Protein AF-A0A4U9DBJ5-F1 (afdb_monomer_lite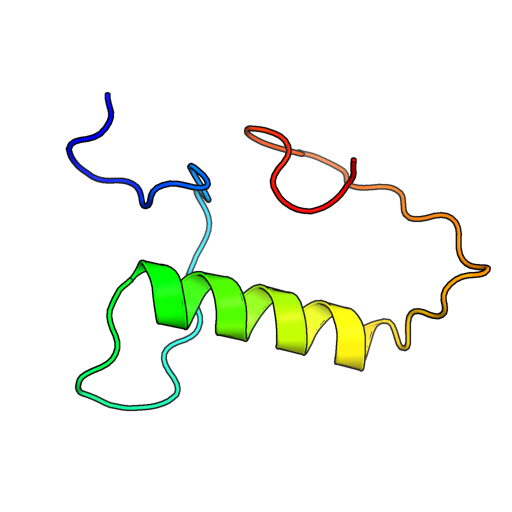)

Radius of gyration: 12.35 Å; chains: 1; bounding box: 29×17×33 Å

Foldseek 3Di:
DPPPADPLRPPDDFQDPDDPDDSVRSNVVVLVVVCVVVVDDPPDDDDDDCCPSPNNHD

Structure (mmCIF, N/CA/C/O backbone):
data_AF-A0A4U9DBJ5-F1
#
_entry.id   AF-A0A4U9DBJ5-F1
#
loop_
_atom_site.group_PDB
_atom_site.id
_atom_site.type_symbol
_atom_site.label_atom_id
_atom_site.label_alt_id
_atom_site.label_comp_id
_atom_site.label_asym_id
_atom_site.label_entity_id
_atom_site.label_seq_id
_atom_site.pdbx_PDB_ins_code
_atom_site.Cartn_x
_atom_site.Cartn_y
_atom_site.Cartn_z
_atom_site.occupancy
_atom_site.B_iso_or_equiv
_atom_site.auth_seq_id
_atom_site.auth_comp_id
_atom_site.auth_asym_id
_atom_site.auth_atom_id
_atom_site.pdbx_PDB_model_num
ATOM 1 N N . MET A 1 1 ? 16.682 3.739 -8.956 1.00 51.72 1 MET A N 1
ATOM 2 C CA . MET A 1 1 ? 15.825 2.806 -8.189 1.00 51.72 1 MET A CA 1
ATOM 3 C C . MET A 1 1 ? 14.324 2.980 -8.472 1.00 51.72 1 MET A C 1
ATOM 5 O O . MET A 1 1 ? 13.542 2.294 -7.840 1.00 51.72 1 MET A O 1
ATOM 9 N N . ALA A 1 2 ? 13.912 3.832 -9.426 1.00 56.06 2 ALA A N 1
ATOM 10 C CA . ALA A 1 2 ? 12.501 4.092 -9.760 1.00 56.06 2 ALA A CA 1
ATOM 11 C C . ALA A 1 2 ? 12.017 3.367 -11.037 1.00 56.06 2 ALA A C 1
ATOM 13 O O . ALA A 1 2 ? 10.979 3.694 -11.587 1.00 56.06 2 ALA A O 1
ATOM 14 N N . HIS A 1 3 ? 12.788 2.409 -11.565 1.00 61.47 3 HIS A N 1
ATOM 15 C CA . HIS A 1 3 ? 12.477 1.759 -12.852 1.00 61.47 3 HIS A CA 1
ATOM 16 C C . HIS A 1 3 ? 11.523 0.561 -12.740 1.00 61.47 3 HIS A C 1
ATOM 18 O O . HIS A 1 3 ? 11.211 -0.061 -13.749 1.00 61.47 3 HIS A O 1
ATOM 24 N N . PHE A 1 4 ? 11.121 0.201 -11.521 1.00 67.75 4 PHE A N 1
ATOM 25 C CA . PHE A 1 4 ? 10.376 -1.026 -11.224 1.00 67.75 4 PHE A CA 1
ATOM 26 C C . PHE A 1 4 ? 9.192 -0.793 -10.264 1.00 67.75 4 PHE A C 1
ATOM 28 O O . PHE A 1 4 ? 8.225 -1.546 -10.312 1.00 67.75 4 PHE A O 1
ATOM 35 N N . LEU A 1 5 ? 9.253 0.241 -9.421 1.00 77.06 5 LEU A N 1
ATOM 36 C CA . LEU A 1 5 ? 8.184 0.599 -8.487 1.00 77.06 5 LEU A CA 1
ATOM 37 C C . LEU A 1 5 ? 7.339 1.747 -9.036 1.00 77.06 5 LEU A C 1
ATOM 39 O O . LEU A 1 5 ? 7.801 2.509 -9.886 1.00 77.06 5 LEU A O 1
ATOM 43 N N . ASP A 1 6 ? 6.118 1.860 -8.526 1.00 77.00 6 ASP A N 1
ATOM 44 C CA . ASP A 1 6 ? 5.257 3.017 -8.732 1.00 77.00 6 ASP A CA 1
ATOM 45 C C . ASP A 1 6 ? 5.751 4.247 -7.944 1.00 77.00 6 ASP A C 1
ATOM 47 O O . ASP A 1 6 ? 6.713 4.176 -7.175 1.00 77.00 6 ASP A O 1
ATOM 51 N N . GLU A 1 7 ? 5.100 5.391 -8.165 1.00 78.38 7 GLU A N 1
ATOM 52 C CA . GLU A 1 7 ? 5.502 6.688 -7.604 1.00 78.38 7 GLU A CA 1
ATOM 53 C C . GLU A 1 7 ? 5.445 6.733 -6.068 1.00 78.38 7 GLU A C 1
ATOM 55 O O . GLU A 1 7 ? 6.234 7.458 -5.464 1.00 78.38 7 GLU A O 1
ATOM 60 N N . GLU A 1 8 ? 4.594 5.919 -5.431 1.00 75.94 8 GLU A N 1
ATOM 61 C CA . GLU A 1 8 ? 4.498 5.809 -3.965 1.00 75.94 8 GLU A CA 1
ATOM 62 C C . GLU A 1 8 ? 5.505 4.797 -3.385 1.00 75.94 8 GLU A C 1
ATOM 64 O O . GLU A 1 8 ? 5.563 4.579 -2.175 1.00 75.94 8 GLU A O 1
ATOM 69 N N . LEU A 1 9 ? 6.329 4.176 -4.242 1.00 80.56 9 LEU A N 1
ATOM 70 C CA . LEU A 1 9 ? 7.332 3.171 -3.878 1.00 80.56 9 LEU A CA 1
ATOM 71 C C . LEU A 1 9 ? 6.741 2.000 -3.073 1.00 80.56 9 LEU A C 1
ATOM 73 O O . LEU A 1 9 ? 7.413 1.399 -2.226 1.00 80.56 9 LEU A O 1
ATOM 77 N N . LEU A 1 10 ? 5.485 1.640 -3.357 1.00 78.69 10 LEU A N 1
ATOM 78 C CA . LEU A 1 10 ? 4.783 0.554 -2.688 1.00 78.69 10 LEU A CA 1
ATOM 79 C C . LEU A 1 10 ? 5.391 -0.795 -3.086 1.00 78.69 10 LEU A C 1
ATOM 81 O O . LEU A 1 10 ? 5.058 -1.403 -4.101 1.00 78.69 10 LEU A O 1
ATOM 85 N N . TYR A 1 11 ? 6.275 -1.313 -2.233 1.00 86.81 11 TYR A N 1
ATOM 86 C CA . TYR A 1 11 ? 6.954 -2.588 -2.463 1.00 86.81 11 TYR A CA 1
ATOM 87 C C . TYR A 1 11 ? 6.236 -3.770 -1.797 1.00 86.81 11 TYR A C 1
ATOM 89 O O . TYR A 1 11 ? 6.772 -4.489 -0.957 1.00 86.81 11 TYR A O 1
ATOM 97 N N . SER A 1 12 ? 4.977 -3.958 -2.180 1.00 84.25 12 SER A N 1
ATOM 98 C CA . SER A 1 12 ? 4.145 -5.114 -1.829 1.00 84.25 12 SER A CA 1
ATOM 99 C C . SER A 1 12 ? 3.196 -5.439 -2.984 1.00 84.25 12 SER A C 1
ATOM 101 O O . SER A 1 12 ? 3.080 -4.659 -3.931 1.00 84.25 12 SER A O 1
ATOM 103 N N . SER A 1 13 ? 2.536 -6.601 -2.939 1.00 89.88 13 SER A N 1
ATOM 104 C CA . SER A 1 13 ? 1.628 -7.035 -4.009 1.00 89.88 13 SER A CA 1
ATOM 105 C C . SER A 1 13 ? 0.505 -6.022 -4.228 1.00 89.88 13 SER A C 1
ATOM 107 O O . SER A 1 13 ? -0.224 -5.729 -3.283 1.00 89.88 13 SER A O 1
ATOM 109 N N . ALA A 1 14 ? 0.338 -5.541 -5.457 1.00 91.75 14 ALA A N 1
ATOM 110 C CA . ALA A 1 14 ? -0.803 -4.721 -5.856 1.00 91.75 14 ALA A CA 1
ATOM 111 C C . ALA A 1 14 ? -2.095 -5.558 -5.984 1.00 91.75 14 ALA A C 1
ATOM 113 O O . ALA A 1 14 ? -2.040 -6.788 -6.067 1.00 91.75 14 ALA A O 1
ATOM 114 N N . LEU A 1 15 ? -3.255 -4.894 -6.029 1.00 93.62 15 LEU A N 1
ATOM 115 C CA . LEU A 1 15 ? -4.561 -5.519 -6.257 1.00 93.62 15 LEU A CA 1
ATOM 116 C C . LEU A 1 15 ? -5.125 -5.074 -7.613 1.00 93.62 15 LEU A C 1
ATOM 118 O O . LEU A 1 15 ? -5.634 -3.965 -7.734 1.00 93.62 15 LEU A O 1
ATOM 122 N N . PHE A 1 16 ? -5.068 -5.951 -8.615 1.00 93.88 16 PHE A N 1
ATOM 123 C CA . PHE A 1 16 ? -5.661 -5.701 -9.932 1.00 93.88 16 PHE A CA 1
ATOM 124 C C . PHE A 1 16 ? -7.139 -6.102 -9.925 1.00 93.88 16 PHE A C 1
ATOM 126 O O . PHE A 1 16 ? -7.470 -7.256 -9.651 1.00 93.88 16 PHE A O 1
ATOM 133 N N . THR A 1 17 ? -8.030 -5.157 -10.217 1.00 93.12 17 THR A N 1
ATOM 134 C CA . THR A 1 17 ? -9.484 -5.380 -10.307 1.00 93.12 17 THR A CA 1
ATOM 135 C C . THR A 1 17 ? -10.019 -5.301 -11.739 1.00 93.12 17 THR A C 1
ATOM 137 O O . THR A 1 17 ? -11.198 -5.570 -11.959 1.00 93.12 17 THR A O 1
ATOM 140 N N . ALA A 1 18 ? -9.158 -4.977 -12.711 1.00 93.44 18 ALA A N 1
ATOM 141 C CA . ALA A 1 18 ? -9.435 -5.015 -14.145 1.00 93.44 18 ALA A CA 1
ATOM 142 C C . ALA A 1 18 ? -8.149 -5.293 -14.947 1.00 93.44 18 ALA A C 1
ATOM 144 O O . ALA A 1 18 ? -7.050 -4.998 -14.475 1.00 93.44 18 ALA A O 1
ATOM 145 N N . ASP A 1 19 ? -8.297 -5.829 -16.163 1.00 88.94 19 ASP A N 1
ATOM 146 C CA . ASP A 1 19 ? -7.180 -6.329 -16.984 1.00 88.94 19 ASP A CA 1
ATOM 147 C C . ASP A 1 19 ? -6.205 -5.234 -17.460 1.00 88.94 19 ASP A C 1
ATOM 149 O O . ASP A 1 19 ? -5.018 -5.496 -17.635 1.00 88.94 19 ASP A O 1
ATOM 153 N N . GLU A 1 20 ? -6.681 -4.000 -17.646 1.00 92.56 20 GLU A N 1
ATOM 154 C CA . GLU A 1 20 ? -5.898 -2.883 -18.208 1.00 92.56 20 GLU A CA 1
ATOM 155 C C . GLU A 1 20 ? -5.426 -1.874 -17.144 1.00 92.56 20 GLU A C 1
ATOM 157 O O . GLU A 1 20 ? -5.027 -0.757 -17.470 1.00 92.56 20 GLU A O 1
ATOM 162 N N . GLN A 1 21 ? -5.466 -2.242 -15.859 1.00 93.69 21 GLN A N 1
ATOM 163 C CA . GLN A 1 21 ? -5.024 -1.357 -14.779 1.00 93.69 21 GLN A CA 1
ATOM 164 C C . GLN A 1 21 ? -3.509 -1.169 -14.755 1.00 93.69 21 GLN A C 1
ATOM 166 O O . GLN A 1 21 ? -2.730 -2.124 -14.813 1.00 93.69 21 GLN A O 1
ATOM 171 N N . SER A 1 22 ? -3.085 0.079 -14.570 1.00 93.06 22 SER A N 1
ATOM 172 C CA . SER A 1 22 ? -1.694 0.389 -14.260 1.00 93.06 22 SER A CA 1
ATOM 173 C C . SER A 1 22 ? -1.309 -0.115 -12.864 1.00 93.06 22 SER A C 1
ATOM 175 O O . SER A 1 22 ? -2.149 -0.261 -11.973 1.00 93.06 22 SER A O 1
ATOM 177 N N . LEU A 1 23 ? -0.006 -0.326 -12.639 1.00 89.81 23 LEU A N 1
ATOM 178 C CA . LEU A 1 23 ? 0.509 -0.727 -11.325 1.00 89.81 23 LEU A CA 1
ATOM 179 C C . LEU A 1 23 ? 0.104 0.270 -10.228 1.00 89.81 23 LEU A C 1
ATOM 181 O O . LEU A 1 23 ? -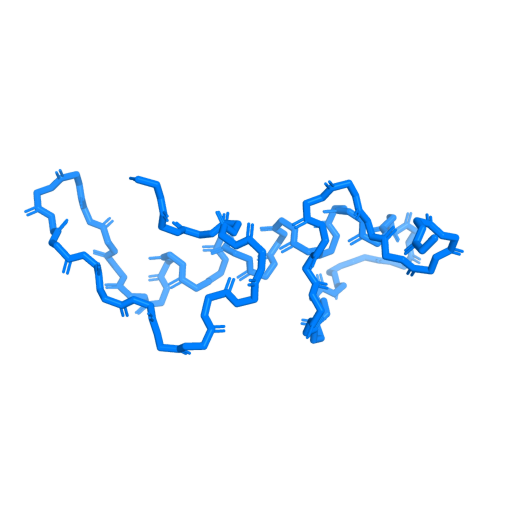0.326 -0.149 -9.159 1.00 89.81 23 LEU A O 1
ATOM 185 N N . ALA A 1 24 ? 0.189 1.574 -10.503 1.00 89.69 24 ALA A N 1
ATOM 186 C CA . ALA A 1 24 ? -0.174 2.615 -9.544 1.00 89.69 24 ALA A CA 1
ATOM 187 C C . ALA A 1 24 ? -1.666 2.564 -9.165 1.00 89.69 24 ALA A C 1
ATOM 189 O O . ALA A 1 24 ? -2.027 2.720 -8.000 1.00 89.69 24 ALA A O 1
ATOM 190 N N . GLU A 1 25 ? -2.554 2.306 -10.128 1.00 91.56 25 GLU A N 1
ATOM 191 C CA . GLU A 1 25 ? -3.984 2.127 -9.850 1.00 91.56 25 GLU A CA 1
ATOM 192 C C . GLU A 1 25 ? -4.244 0.873 -9.018 1.00 91.56 25 GLU A C 1
ATOM 194 O O . GLU A 1 25 ? -4.995 0.932 -8.045 1.00 91.56 25 GLU A O 1
ATOM 199 N N . ALA A 1 26 ? -3.582 -0.236 -9.348 1.00 93.00 26 ALA A N 1
ATOM 200 C CA . ALA A 1 26 ? -3.696 -1.484 -8.601 1.00 93.00 26 ALA A CA 1
ATOM 201 C C . ALA A 1 26 ? -3.148 -1.357 -7.163 1.00 93.00 26 ALA A C 1
ATOM 203 O O . ALA A 1 26 ? -3.675 -1.962 -6.223 1.00 93.00 26 ALA A O 1
ATOM 204 N N . GLN A 1 27 ? -2.107 -0.546 -6.954 1.00 91.88 27 GLN A N 1
ATOM 205 C CA . GLN A 1 27 ? -1.594 -0.229 -5.622 1.00 91.88 27 GLN A CA 1
ATOM 206 C C . GLN A 1 27 ? -2.594 0.606 -4.812 1.00 91.88 27 GLN A C 1
ATOM 208 O O . GLN A 1 27 ? -2.895 0.257 -3.669 1.00 91.88 27 GLN A O 1
ATOM 213 N N . ARG A 1 28 ? -3.202 1.637 -5.410 1.00 90.81 28 ARG A N 1
ATOM 214 C CA . ARG A 1 28 ? -4.265 2.419 -4.753 1.00 90.81 28 ARG A CA 1
ATOM 215 C C . ARG A 1 28 ? -5.497 1.578 -4.431 1.00 90.81 28 ARG A C 1
ATOM 217 O O . ARG A 1 28 ? -6.055 1.708 -3.344 1.00 90.81 28 ARG A O 1
ATOM 224 N N . ALA A 1 29 ? -5.899 0.678 -5.329 1.00 93.06 29 ALA A N 1
ATOM 225 C CA . ALA A 1 29 ? -7.020 -0.234 -5.101 1.00 93.06 29 ALA A CA 1
ATOM 226 C C . ALA A 1 29 ? -6.783 -1.136 -3.877 1.00 93.06 29 ALA A C 1
ATOM 228 O O . ALA A 1 29 ? -7.686 -1.333 -3.062 1.00 93.06 29 ALA A O 1
ATOM 229 N N . LYS A 1 30 ? -5.552 -1.629 -3.700 1.00 92.25 30 LYS A N 1
ATOM 230 C CA . LYS A 1 30 ? -5.145 -2.374 -2.501 1.00 92.25 30 LYS A CA 1
ATOM 231 C C . LYS A 1 30 ? -5.295 -1.529 -1.234 1.00 92.25 30 LYS A C 1
ATOM 233 O O . LYS A 1 30 ? -5.827 -2.025 -0.244 1.00 92.25 30 LYS A O 1
ATOM 238 N N . MET A 1 31 ? -4.841 -0.275 -1.253 1.00 90.06 31 MET A N 1
ATOM 239 C CA . MET A 1 31 ? -4.920 0.611 -0.083 1.00 90.06 31 MET A CA 1
ATOM 240 C C . MET A 1 31 ? -6.364 0.943 0.283 1.00 90.06 31 MET A C 1
ATOM 242 O O . MET A 1 31 ? -6.747 0.775 1.438 1.00 90.06 31 MET A O 1
ATOM 246 N N . ALA A 1 32 ? -7.199 1.282 -0.702 1.00 89.44 32 ALA A N 1
ATOM 247 C CA . ALA A 1 32 ? -8.629 1.493 -0.487 1.00 89.44 32 ALA A CA 1
ATOM 248 C C . ALA A 1 32 ? -9.292 0.260 0.145 1.00 89.44 32 ALA A C 1
ATOM 250 O O . ALA A 1 32 ? -10.020 0.376 1.132 1.00 89.44 32 ALA A O 1
ATOM 251 N N . ARG A 1 33 ? -8.968 -0.938 -0.359 1.00 91.94 33 ARG A N 1
ATOM 252 C CA . ARG A 1 33 ? -9.497 -2.191 0.181 1.00 91.94 33 ARG A CA 1
ATOM 253 C C . ARG A 1 33 ? -9.075 -2.438 1.631 1.00 91.94 33 ARG A C 1
ATOM 255 O O . ARG A 1 33 ? -9.887 -2.933 2.411 1.00 91.94 33 ARG A O 1
ATOM 262 N N . LEU A 1 34 ? -7.841 -2.097 2.002 1.00 89.50 34 LEU A N 1
ATOM 263 C CA . LEU A 1 34 ? -7.373 -2.199 3.387 1.00 89.50 34 LEU A CA 1
ATOM 264 C C . LEU A 1 34 ? -8.103 -1.212 4.303 1.00 89.50 34 LEU A C 1
ATOM 266 O O . LEU A 1 34 ? -8.554 -1.614 5.373 1.00 89.50 34 LEU A O 1
ATOM 270 N N . CYS A 1 35 ? -8.296 0.036 3.873 1.00 88.06 35 CYS A N 1
ATOM 271 C CA . CYS A 1 35 ? -9.061 1.026 4.635 1.00 88.06 35 CYS A CA 1
ATOM 272 C C . CYS A 1 35 ? -10.507 0.571 4.882 1.00 88.06 35 CYS A C 1
ATOM 274 O O . CYS A 1 35 ? -11.003 0.688 6.002 1.00 88.06 35 CYS A O 1
ATOM 276 N N . GLU A 1 36 ? -11.164 -0.006 3.871 1.00 88.94 36 GLU A N 1
ATOM 277 C CA . GLU A 1 36 ? -12.500 -0.600 4.017 1.00 88.94 36 GLU A CA 1
ATOM 278 C C . GLU A 1 36 ? -12.516 -1.761 5.018 1.00 88.94 36 GLU A C 1
ATOM 280 O O . GLU A 1 36 ? -13.414 -1.850 5.851 1.00 88.94 36 GLU A O 1
ATOM 285 N N . GLN A 1 37 ? -11.540 -2.670 4.933 1.00 91.25 37 GLN A N 1
ATOM 286 C CA . GLN A 1 37 ? -11.463 -3.849 5.801 1.00 91.25 37 GLN A CA 1
ATOM 287 C C . GLN A 1 37 ? -11.183 -3.490 7.259 1.00 91.25 37 GLN A C 1
ATOM 289 O O . GLN A 1 37 ? -11.692 -4.155 8.159 1.00 91.25 37 GLN A O 1
ATOM 294 N N . LEU A 1 38 ? -10.385 -2.449 7.480 1.00 90.75 38 LEU A N 1
ATOM 295 C CA . LEU A 1 38 ? -10.078 -1.916 8.802 1.00 90.75 38 LEU A CA 1
ATOM 296 C C . LEU A 1 38 ? -11.188 -0.996 9.335 1.00 90.75 38 LEU A C 1
ATOM 298 O O . LEU A 1 38 ? -11.149 -0.642 10.509 1.00 90.75 38 LEU A O 1
ATOM 302 N N . ALA A 1 39 ? -12.170 -0.638 8.494 1.00 90.75 39 ALA A N 1
ATOM 303 C CA . ALA A 1 39 ? -13.260 0.287 8.802 1.00 90.75 39 ALA A CA 1
ATOM 304 C C . ALA A 1 39 ? -12.765 1.609 9.419 1.00 90.75 39 ALA A C 1
ATOM 306 O O . ALA A 1 39 ? -13.376 2.132 10.350 1.00 90.75 39 ALA A O 1
ATOM 307 N N . LEU A 1 40 ? -11.645 2.125 8.897 1.00 86.12 40 LEU A N 1
ATOM 308 C CA . LEU A 1 40 ? -10.980 3.304 9.445 1.00 86.12 40 LEU A CA 1
ATOM 309 C C . LEU A 1 40 ? -11.869 4.545 9.346 1.00 86.12 40 LEU A C 1
ATOM 311 O O . LEU A 1 40 ? -12.512 4.815 8.329 1.00 86.12 40 LEU A O 1
ATOM 315 N N . THR A 1 41 ? -11.834 5.339 10.403 1.00 85.44 41 THR A N 1
ATOM 316 C CA . THR A 1 41 ? -12.443 6.658 10.513 1.00 85.44 41 THR A CA 1
ATOM 317 C C . THR A 1 41 ? -11.362 7.707 10.762 1.00 85.44 41 THR A C 1
ATOM 319 O O . THR A 1 41 ? -10.245 7.396 11.169 1.00 85.44 41 THR A O 1
ATOM 322 N N . SER A 1 42 ? -11.690 8.987 10.579 1.00 85.56 42 SER A N 1
ATOM 323 C CA . SER A 1 42 ? -10.745 10.086 10.827 1.00 85.56 42 SER A CA 1
ATOM 324 C C . SER A 1 42 ? -10.316 10.234 12.295 1.00 85.56 42 SER A C 1
ATOM 326 O O . SER A 1 42 ? -9.464 11.066 12.590 1.00 85.56 42 SER A O 1
ATOM 328 N N . GLY A 1 43 ? -10.953 9.510 13.221 1.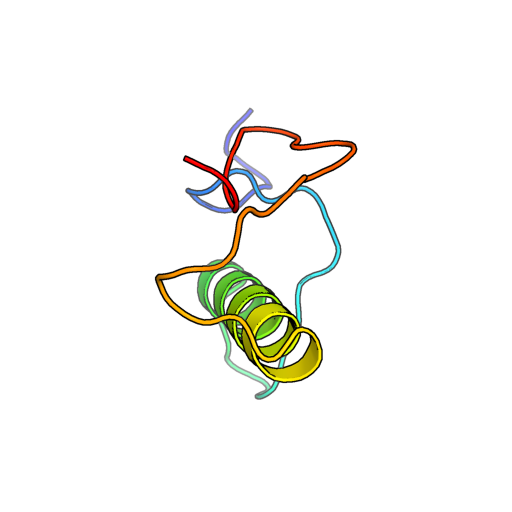00 88.56 43 GLY A N 1
ATOM 329 C CA . GLY A 1 43 ? -10.602 9.504 14.642 1.00 88.56 43 GLY A CA 1
ATOM 330 C C . GLY A 1 43 ? -9.665 8.365 15.044 1.00 88.56 43 GLY A C 1
ATOM 331 O O . GLY A 1 43 ? -9.226 8.337 16.192 1.00 88.56 43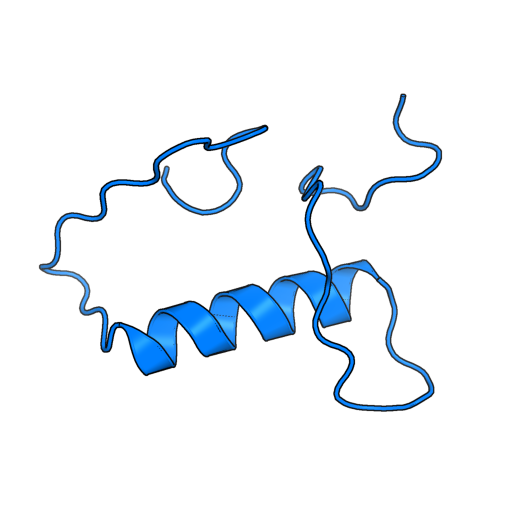 GLY A O 1
ATOM 332 N N . ASP A 1 44 ? -9.377 7.431 14.138 1.00 87.12 44 ASP A N 1
ATOM 333 C CA . ASP A 1 44 ? -8.562 6.263 14.448 1.00 87.12 44 ASP A CA 1
ATOM 334 C C . ASP A 1 44 ? -7.066 6.577 14.361 1.00 87.12 44 ASP A C 1
ATOM 336 O O . ASP A 1 44 ? -6.604 7.332 13.507 1.00 87.12 44 ASP A O 1
ATOM 340 N N . HIS A 1 45 ? -6.290 5.952 15.247 1.00 86.56 45 HIS A N 1
ATOM 341 C CA . HIS A 1 45 ? -4.833 5.982 15.195 1.00 86.56 45 HIS A CA 1
ATOM 342 C C . HIS A 1 45 ? -4.324 4.693 14.551 1.00 86.56 45 HIS A C 1
ATOM 344 O O . HIS A 1 45 ? -4.493 3.603 15.101 1.00 86.56 45 HIS A O 1
ATOM 350 N N . LEU A 1 46 ? -3.694 4.823 13.387 1.00 84.56 46 LEU A N 1
ATOM 351 C CA . LEU A 1 46 ? -3.162 3.706 12.617 1.00 84.56 46 LEU A CA 1
ATOM 352 C C . LEU A 1 46 ? -1.690 3.457 12.972 1.00 84.56 46 LEU A C 1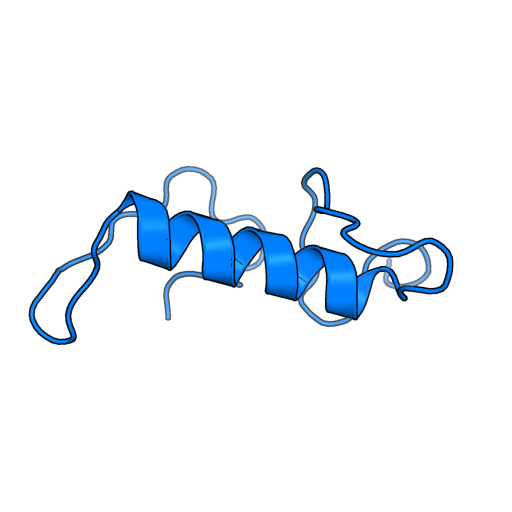
ATOM 354 O O . LEU A 1 46 ? -0.879 4.379 12.970 1.00 84.56 46 LEU A O 1
ATOM 358 N N . LEU A 1 47 ? -1.337 2.198 13.242 1.00 85.69 47 LEU A N 1
ATOM 359 C CA . LEU A 1 47 ? 0.053 1.753 13.333 1.00 85.69 47 LEU A CA 1
ATOM 360 C C . LEU A 1 47 ? 0.379 0.887 12.118 1.00 85.69 47 LEU A C 1
ATOM 362 O O . LEU A 1 47 ? -0.163 -0.208 11.968 1.00 85.69 47 LEU A O 1
ATOM 366 N N . GLU A 1 48 ? 1.307 1.353 11.292 1.00 82.31 48 GLU A N 1
ATOM 367 C CA . GLU A 1 48 ? 1.846 0.582 10.178 1.00 82.31 48 GLU A CA 1
ATOM 368 C C . GLU A 1 48 ? 3.168 -0.085 10.596 1.00 82.31 48 GLU A C 1
ATOM 370 O O . GLU A 1 48 ? 4.116 0.573 11.027 1.00 82.31 48 GLU A O 1
ATOM 375 N N . ILE A 1 49 ? 3.237 -1.415 10.496 1.00 82.06 49 ILE A N 1
ATOM 376 C CA . ILE A 1 49 ? 4.447 -2.188 10.804 1.00 82.06 49 ILE A CA 1
ATOM 377 C C . ILE A 1 49 ? 5.101 -2.591 9.485 1.00 82.06 49 ILE A C 1
ATOM 379 O O . ILE A 1 49 ? 4.534 -3.371 8.725 1.00 82.06 49 ILE A O 1
ATOM 383 N N . GLY A 1 50 ? 6.315 -2.093 9.242 1.00 77.25 50 GLY A N 1
ATOM 384 C CA . GLY A 1 50 ? 7.010 -2.293 7.968 1.00 77.25 50 GLY A CA 1
ATOM 385 C C . GLY A 1 50 ? 6.565 -1.294 6.901 1.00 77.25 50 GLY A C 1
ATOM 386 O O . GLY A 1 50 ? 6.252 -1.696 5.787 1.00 77.25 50 GLY A O 1
ATOM 387 N N . THR A 1 51 ? 6.590 -0.003 7.242 1.00 69.69 51 THR A N 1
ATOM 388 C CA . THR A 1 51 ? 6.112 1.141 6.439 1.00 69.69 51 THR A CA 1
ATOM 389 C C . THR A 1 51 ? 6.762 1.309 5.066 1.00 69.69 51 THR A C 1
ATOM 391 O O . THR A 1 51 ? 6.325 2.142 4.277 1.00 69.69 51 THR A O 1
ATOM 394 N N . GLY A 1 52 ? 7.820 0.555 4.751 1.00 76.06 52 GLY A N 1
ATOM 395 C CA . GLY A 1 52 ? 8.555 0.706 3.498 1.00 76.06 52 GLY A CA 1
ATOM 396 C C . GLY A 1 52 ? 9.035 2.148 3.320 1.00 76.06 52 GLY A C 1
ATOM 397 O O . GLY A 1 52 ? 9.921 2.594 4.046 1.00 76.06 52 GLY A O 1
ATOM 398 N N . TRP A 1 53 ? 8.427 2.862 2.370 1.00 79.12 53 TRP A N 1
ATOM 399 C CA . TRP A 1 53 ? 8.690 4.275 2.075 1.00 79.12 53 TRP A CA 1
ATOM 400 C C . TRP A 1 53 ? 7.606 5.252 2.569 1.00 79.12 53 TRP A C 1
ATOM 402 O O . TRP A 1 53 ? 7.656 6.421 2.208 1.00 79.12 53 TRP A O 1
ATOM 412 N N . GLY A 1 54 ? 6.685 4.812 3.434 1.00 69.94 54 GLY A N 1
ATOM 413 C CA . GLY A 1 54 ? 5.735 5.689 4.134 1.00 69.94 54 GLY A CA 1
ATOM 414 C C . GLY A 1 54 ? 4.462 6.018 3.353 1.00 69.94 54 GLY A C 1
ATOM 415 O O . GLY A 1 54 ? 3.945 7.116 3.477 1.00 69.94 54 GLY A O 1
ATOM 416 N N . ALA A 1 55 ? 3.959 5.091 2.536 1.00 67.00 55 ALA A N 1
ATOM 417 C CA . ALA A 1 55 ? 2.830 5.358 1.640 1.00 67.00 55 ALA A CA 1
ATOM 418 C C . ALA A 1 55 ? 1.438 5.350 2.314 1.00 67.00 55 ALA A C 1
ATOM 420 O O . ALA A 1 55 ? 0.483 5.834 1.713 1.00 67.00 55 ALA A O 1
ATOM 421 N N . MET A 1 56 ? 1.283 4.777 3.518 1.00 65.75 56 MET A N 1
ATOM 422 C CA . MET A 1 56 ? -0.037 4.585 4.147 1.00 65.75 56 MET A CA 1
ATOM 423 C C . MET A 1 56 ? -0.245 5.398 5.434 1.00 65.75 56 MET A C 1
ATOM 425 O O . MET A 1 56 ? -1.363 5.853 5.673 1.00 65.75 56 MET A O 1
ATOM 429 N N . ALA A 1 57 ? 0.790 5.600 6.251 1.00 59.38 57 ALA A N 1
ATOM 430 C CA . ALA A 1 57 ? 0.729 6.450 7.439 1.00 59.38 57 ALA A CA 1
ATOM 431 C C . ALA A 1 57 ? 1.641 7.685 7.292 1.00 59.38 57 ALA A C 1
ATOM 433 O O . ALA A 1 57 ? 2.861 7.564 7.418 1.00 59.38 57 ALA A O 1
ATOM 434 N N . GLU A 1 58 ? 1.036 8.859 7.075 1.00 53.41 58 GLU A N 1
ATOM 435 C CA . GLU A 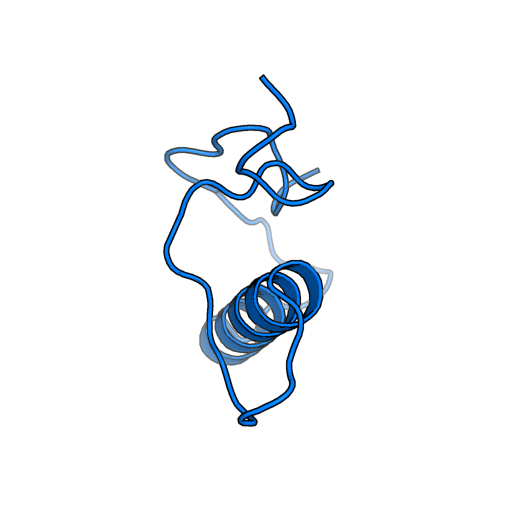1 58 ? 1.638 10.183 7.327 1.00 53.41 58 GLU A CA 1
ATOM 436 C C . GLU A 1 58 ? 0.984 10.856 8.541 1.00 53.41 58 GLU A C 1
ATOM 438 O O . GLU A 1 58 ? -0.258 10.752 8.686 1.00 53.41 58 GLU A O 1
#

Secondary structure (DSSP, 8-state):
--SSS-TT---S-----STT--HHHHHHHHHHHHHHHHT--TT-----SS-TTTSS--

Sequence (58 aa):
MAHFLDEELLYSSALFTADEQSLAEAQRAKMARLCEQLALTSGDHLLEIGTGWGAMAE

Organism: Raoultella terrigena (NCBI:txid577)

pLDDT: mean 83.0, std 11.04, range [51.72, 93.88]

InterPro domains:
  IPR029063 S-adenosyl-L-methionine-dependent methyltransferase superfamily [G3DSA:3.40.50.150] (1-58)
  IPR029063 S-adenosyl-L-methionine-dependent methyltransferase superfamily [SSF53335] (2-57)
  IPR050723 Cyclopropane Fatty Acid Synthase/Methyltransferase [PTHR43667] (2-57)